Protein AF-A0A7Y3NA19-F1 (afdb_monomer_lite)

pLDDT: mean 91.37, std 7.14, range [45.84, 97.44]

Foldseek 3Di:
DPPALQVLLLVLLLVLLVVVLVVLVVVLVVLVVCVVVVVDDPVVNVVSNVLSVLVNVLSVVLSVVSVVDDPPPQPGNVSSLVVSLVVSVVVCVVVVRPPVVNVSSNVSSVVSVVVSVVD

Secondary structure (DSSP, 8-state):
-PPPHHHHHHHHHHHHHHHHHHHHHHHHHHHHHHHHTTSS-HHHHHHHHHHHHHHHHHHHHHHHHHHH---TT--SHHHHHHHHHHHHHHHHHHTT--THHHHHHHHHHHHHHHHHHH-

Structure (mmCIF, N/CA/C/O backbone):
data_AF-A0A7Y3NA19-F1
#
_entry.id   AF-A0A7Y3NA19-F1
#
loop_
_atom_site.group_PDB
_atom_site.id
_atom_site.type_symbol
_atom_site.label_atom_id
_atom_site.label_alt_id
_atom_site.label_comp_id
_atom_site.label_asym_id
_atom_site.label_entity_id
_atom_site.label_seq_id
_atom_site.pdbx_PDB_ins_code
_atom_site.Cartn_x
_atom_site.Cartn_y
_atom_site.Cartn_z
_atom_site.occupancy
_atom_site.B_iso_or_equiv
_atom_site.auth_seq_id
_atom_site.auth_comp_id
_atom_site.auth_asym_id
_atom_site.auth_atom_id
_atom_site.pdbx_PDB_model_num
ATOM 1 N N . MET A 1 1 ? 23.876 12.541 -15.965 1.00 45.84 1 MET A N 1
ATOM 2 C CA . MET A 1 1 ? 22.990 11.466 -16.460 1.00 45.84 1 MET A CA 1
ATOM 3 C C . MET A 1 1 ? 21.626 11.709 -15.833 1.00 45.84 1 MET A C 1
ATOM 5 O O . MET A 1 1 ? 21.590 11.842 -14.617 1.00 45.84 1 MET A O 1
ATOM 9 N N . LYS A 1 2 ? 20.551 11.908 -16.611 1.00 56.56 2 LYS A N 1
ATOM 10 C CA . LYS A 1 2 ? 19.208 12.015 -16.011 1.00 56.56 2 LYS A CA 1
ATOM 11 C C . LYS A 1 2 ? 18.877 10.658 -15.369 1.00 56.56 2 LYS A C 1
ATOM 13 O O . LYS A 1 2 ? 19.212 9.650 -15.994 1.00 56.56 2 LYS A O 1
ATOM 18 N N . PRO A 1 3 ? 18.314 10.606 -14.153 1.00 66.19 3 PRO A N 1
ATOM 19 C CA . PRO A 1 3 ? 17.954 9.332 -13.543 1.00 66.19 3 PRO A CA 1
ATOM 20 C C . PRO A 1 3 ? 16.935 8.598 -14.426 1.00 66.19 3 PRO A C 1
ATOM 22 O O . PRO A 1 3 ? 16.121 9.242 -15.091 1.00 66.19 3 PRO A O 1
ATOM 25 N N . ASP A 1 4 ? 16.997 7.265 -14.464 1.00 87.62 4 ASP A N 1
ATOM 26 C CA . ASP A 1 4 ? 15.993 6.463 -15.167 1.00 87.62 4 ASP A CA 1
ATOM 27 C C . ASP A 1 4 ? 14.634 6.689 -14.493 1.00 87.62 4 ASP A C 1
ATOM 29 O O . ASP A 1 4 ? 14.461 6.372 -13.313 1.00 87.62 4 ASP A O 1
ATOM 33 N N . LYS A 1 5 ? 13.672 7.239 -15.245 1.00 91.69 5 LYS A N 1
ATOM 34 C CA . LYS A 1 5 ? 12.312 7.509 -14.764 1.00 91.69 5 LYS A CA 1
ATOM 35 C C . LYS A 1 5 ? 11.659 6.267 -14.157 1.00 91.69 5 LYS A C 1
ATOM 37 O O . LYS A 1 5 ? 10.880 6.394 -13.221 1.00 91.69 5 LYS A O 1
ATOM 42 N N . LYS A 1 6 ? 12.007 5.071 -14.636 1.00 92.69 6 LYS A N 1
ATOM 43 C CA . LYS A 1 6 ? 11.491 3.807 -14.100 1.00 92.69 6 LYS A CA 1
ATOM 44 C C . LYS A 1 6 ? 11.984 3.547 -12.676 1.00 92.69 6 LYS A C 1
ATOM 46 O O . LYS A 1 6 ? 11.191 3.190 -11.813 1.00 92.69 6 LYS A O 1
ATOM 51 N N . LEU A 1 7 ? 13.271 3.779 -12.412 1.00 91.25 7 LEU A N 1
ATOM 52 C CA . LEU A 1 7 ? 13.842 3.653 -11.066 1.00 91.25 7 LEU A CA 1
ATOM 53 C C . LEU A 1 7 ? 13.305 4.737 -10.129 1.00 91.25 7 LEU A C 1
ATOM 55 O O . LEU A 1 7 ? 12.990 4.450 -8.980 1.00 91.25 7 LEU A O 1
ATOM 59 N N . GLN A 1 8 ? 13.146 5.965 -10.630 1.00 93.38 8 GLN A N 1
ATOM 60 C CA . GLN A 1 8 ? 12.531 7.043 -9.854 1.00 93.38 8 GLN A CA 1
ATOM 61 C C . GLN A 1 8 ? 11.083 6.727 -9.476 1.00 93.38 8 GLN A C 1
ATOM 63 O O . GLN A 1 8 ? 10.682 6.999 -8.351 1.00 93.38 8 GLN A O 1
ATOM 68 N N . PHE A 1 9 ? 10.307 6.143 -10.392 1.00 95.25 9 PHE A N 1
ATOM 69 C CA . PHE A 1 9 ? 8.934 5.732 -10.112 1.00 95.25 9 PHE A CA 1
ATOM 70 C C . PHE A 1 9 ? 8.866 4.693 -8.989 1.00 95.25 9 PHE A C 1
ATOM 72 O O . PHE A 1 9 ? 8.077 4.857 -8.063 1.00 95.25 9 PHE A O 1
ATOM 79 N N . VAL A 1 10 ? 9.711 3.657 -9.044 1.00 94.19 10 VAL A N 1
ATOM 80 C CA . VAL A 1 10 ? 9.776 2.621 -7.998 1.00 94.19 10 VAL A CA 1
ATOM 81 C C . VAL A 1 10 ? 10.156 3.224 -6.647 1.00 94.19 10 VAL A C 1
ATOM 83 O O . VAL A 1 10 ? 9.540 2.890 -5.639 1.00 94.19 10 VAL A O 1
ATOM 86 N N . GLU A 1 11 ? 11.120 4.145 -6.624 1.00 93.69 11 GLU A N 1
ATOM 87 C CA . GLU A 1 11 ? 11.533 4.817 -5.390 1.00 93.69 11 GLU A CA 1
ATOM 88 C C . GLU A 1 11 ? 10.416 5.692 -4.805 1.00 93.69 11 GLU A C 1
ATOM 90 O O . GLU A 1 11 ? 10.145 5.633 -3.608 1.00 93.69 11 GLU A O 1
ATOM 95 N N . LEU A 1 12 ? 9.716 6.459 -5.647 1.00 95.62 12 LEU A N 1
ATOM 96 C CA . LEU A 1 12 ? 8.554 7.242 -5.220 1.00 95.62 12 LEU A CA 1
ATOM 97 C C . LEU A 1 12 ? 7.435 6.341 -4.695 1.00 95.62 12 LEU A C 1
ATOM 99 O O . LEU A 1 12 ? 6.832 6.654 -3.675 1.00 95.62 12 LEU A O 1
ATOM 103 N N . LEU A 1 13 ? 7.174 5.213 -5.359 1.00 96.62 13 LEU A N 1
ATOM 104 C CA . LEU A 1 13 ? 6.177 4.254 -4.898 1.00 96.62 13 LEU A CA 1
ATOM 105 C C . LEU A 1 13 ? 6.561 3.659 -3.541 1.00 96.62 13 LEU A C 1
ATOM 107 O O . LEU A 1 13 ? 5.693 3.514 -2.689 1.00 96.62 13 LEU A O 1
ATOM 111 N N . ARG A 1 14 ? 7.845 3.373 -3.301 1.00 95.19 14 ARG A N 1
ATOM 112 C CA . ARG A 1 14 ? 8.321 2.901 -1.994 1.00 95.19 14 ARG A CA 1
ATOM 113 C C . ARG A 1 14 ? 8.029 3.911 -0.885 1.00 95.19 14 ARG A C 1
ATOM 115 O O . ARG A 1 14 ? 7.483 3.528 0.142 1.00 95.19 14 ARG A O 1
ATOM 122 N N . ILE A 1 15 ? 8.317 5.191 -1.123 1.00 96.06 15 ILE A N 1
ATOM 123 C CA . ILE A 1 15 ? 7.991 6.274 -0.180 1.00 96.06 15 ILE A CA 1
ATOM 124 C C . ILE A 1 15 ? 6.477 6.328 0.075 1.00 96.06 15 ILE A C 1
ATOM 126 O O . ILE A 1 15 ? 6.040 6.426 1.216 1.00 96.06 15 ILE A O 1
ATOM 130 N N . GLU A 1 16 ? 5.660 6.212 -0.974 1.00 97.38 16 GLU A N 1
ATOM 131 C CA . GLU A 1 16 ? 4.200 6.229 -0.841 1.00 97.38 16 GLU A CA 1
ATOM 132 C C . GLU A 1 16 ? 3.638 5.039 -0.042 1.00 97.38 16 GLU A C 1
ATOM 134 O O . GLU A 1 16 ? 2.633 5.195 0.662 1.00 97.38 16 GLU A O 1
ATOM 139 N N . MET A 1 17 ? 4.272 3.865 -0.130 1.00 96.88 17 MET A N 1
ATOM 140 C CA . MET A 1 17 ? 3.919 2.695 0.682 1.00 96.88 17 MET A CA 1
ATOM 141 C C . MET A 1 17 ? 4.302 2.892 2.154 1.00 96.88 17 MET A C 1
ATOM 143 O O . MET A 1 17 ? 3.472 2.630 3.026 1.00 96.88 17 MET A O 1
ATOM 147 N N . GLU A 1 18 ? 5.479 3.458 2.428 1.00 96.06 18 GLU A N 1
ATOM 148 C CA . GLU A 1 18 ? 5.899 3.797 3.793 1.00 96.06 18 GLU A CA 1
ATOM 149 C C . GLU A 1 18 ? 4.939 4.826 4.418 1.00 96.06 18 GLU A C 1
ATOM 151 O O . GLU A 1 18 ? 4.521 4.700 5.572 1.00 96.06 18 GLU A O 1
ATOM 156 N N . ASP A 1 19 ? 4.524 5.824 3.635 1.00 96.62 19 ASP A N 1
ATOM 157 C CA . ASP A 1 19 ? 3.522 6.804 4.049 1.00 96.62 19 ASP A CA 1
ATOM 158 C C . ASP A 1 19 ? 2.160 6.149 4.317 1.00 96.62 19 ASP A C 1
ATOM 160 O O . ASP A 1 19 ? 1.495 6.503 5.286 1.00 96.62 19 ASP A O 1
ATOM 164 N N . LEU A 1 20 ? 1.738 5.168 3.505 1.00 96.12 20 LEU A N 1
ATOM 165 C CA . LEU A 1 20 ? 0.497 4.424 3.757 1.00 96.12 20 LEU A CA 1
ATOM 166 C C . LEU A 1 20 ? 0.542 3.693 5.103 1.00 96.12 20 LEU A C 1
ATOM 168 O O . LEU A 1 20 ? -0.436 3.721 5.847 1.00 96.12 20 LEU A O 1
ATOM 172 N N . LYS A 1 21 ? 1.673 3.067 5.433 1.00 96.25 21 LYS A N 1
ATOM 173 C CA . LYS A 1 21 ? 1.856 2.412 6.730 1.00 96.25 21 LYS A CA 1
ATOM 174 C C . LYS A 1 21 ? 1.721 3.406 7.883 1.00 96.25 21 LYS A C 1
ATOM 176 O O . LYS A 1 21 ? 0.961 3.154 8.816 1.00 96.25 21 LYS A O 1
ATOM 181 N N . LYS A 1 22 ? 2.393 4.558 7.787 1.00 96.81 22 LYS A N 1
ATOM 182 C CA . LYS A 1 22 ? 2.306 5.635 8.788 1.00 96.81 22 LYS A CA 1
ATOM 183 C C . LYS A 1 22 ? 0.883 6.176 8.931 1.00 96.81 22 LYS A C 1
ATOM 185 O O . LYS A 1 22 ? 0.453 6.449 10.050 1.00 96.81 22 LYS A O 1
ATOM 190 N N . ASP A 1 23 ? 0.145 6.304 7.826 1.00 95.44 23 ASP A N 1
ATOM 191 C CA . ASP A 1 23 ? -1.263 6.717 7.837 1.00 95.44 23 ASP A CA 1
ATOM 192 C C . ASP A 1 23 ? -2.116 5.721 8.654 1.00 95.44 23 ASP A C 1
ATOM 194 O O . ASP A 1 23 ? -2.909 6.134 9.502 1.00 95.44 23 ASP A O 1
ATOM 198 N N . ILE A 1 24 ? -1.922 4.411 8.456 1.00 94.69 24 ILE A N 1
ATOM 199 C CA . ILE A 1 24 ? -2.639 3.357 9.199 1.00 94.69 24 ILE A CA 1
ATOM 200 C C . ILE A 1 24 ? -2.245 3.357 10.682 1.00 94.69 24 ILE A C 1
ATOM 202 O O . ILE A 1 24 ? -3.111 3.299 11.556 1.00 94.69 24 ILE A O 1
ATOM 206 N N . GLU A 1 25 ? -0.952 3.471 10.993 1.00 96.50 25 GLU A N 1
ATOM 207 C CA . GLU A 1 25 ? -0.452 3.561 12.372 1.00 96.50 25 GLU A CA 1
ATOM 208 C C . GLU A 1 25 ? -1.018 4.785 13.109 1.00 96.50 25 GLU A C 1
ATOM 210 O O . GLU A 1 25 ? -1.387 4.699 14.285 1.00 96.50 25 GLU A O 1
ATOM 215 N N . LEU A 1 26 ? -1.160 5.917 12.412 1.00 96.38 26 LEU A N 1
ATOM 216 C CA . LEU A 1 26 ? -1.803 7.109 12.955 1.00 96.38 26 LEU A CA 1
ATOM 217 C C . LEU A 1 26 ? -3.284 6.853 13.264 1.00 96.38 26 LEU A C 1
ATOM 219 O O . LEU A 1 26 ? -3.752 7.229 14.339 1.00 96.38 26 LEU A O 1
ATOM 223 N N . ILE A 1 27 ? -4.012 6.176 12.369 1.00 94.19 27 ILE A N 1
ATOM 224 C CA . ILE A 1 27 ? -5.413 5.795 12.606 1.00 94.19 27 ILE A CA 1
ATOM 225 C C . ILE A 1 27 ? -5.526 4.887 13.838 1.00 94.19 27 ILE A C 1
ATOM 227 O O . ILE A 1 27 ? -6.391 5.126 14.683 1.00 94.19 27 ILE A O 1
ATOM 231 N N . ILE A 1 28 ? -4.632 3.899 13.986 1.00 94.88 28 ILE A N 1
ATOM 232 C CA . ILE A 1 28 ? -4.570 3.034 15.175 1.00 94.88 28 ILE A CA 1
ATOM 233 C C . ILE A 1 28 ? -4.391 3.879 16.446 1.00 94.88 28 ILE A C 1
ATOM 235 O O . ILE A 1 28 ? -5.140 3.719 17.411 1.00 94.88 28 ILE A O 1
ATOM 239 N N . SER A 1 29 ? -3.455 4.832 16.440 1.00 95.06 29 SER A N 1
ATOM 240 C CA . SER A 1 29 ? -3.230 5.710 17.594 1.00 95.06 29 SER A CA 1
ATOM 241 C C . SER A 1 29 ? -4.468 6.544 17.950 1.00 95.06 29 SER A C 1
ATOM 243 O O . SER A 1 29 ? -4.793 6.720 19.127 1.00 95.06 29 SER A O 1
ATOM 245 N N . GLU A 1 30 ? -5.206 7.038 16.954 1.00 93.06 30 GLU A N 1
ATOM 246 C CA . GLU A 1 30 ? -6.423 7.818 17.191 1.00 93.06 30 GLU A CA 1
ATOM 247 C C . GLU A 1 30 ? -7.581 6.965 17.733 1.00 93.06 30 GLU A C 1
ATOM 249 O O . GLU A 1 30 ? -8.297 7.417 18.634 1.00 93.06 30 GLU A O 1
ATOM 254 N N . ILE A 1 31 ? -7.750 5.717 17.274 1.00 92.19 31 ILE A N 1
ATOM 255 C CA . ILE A 1 31 ? -8.775 4.823 17.844 1.00 92.19 31 ILE A CA 1
ATOM 256 C C . ILE A 1 31 ? -8.429 4.394 19.274 1.00 92.19 31 ILE A C 1
ATOM 258 O O . ILE A 1 31 ? -9.332 4.268 20.102 1.00 92.19 31 ILE A O 1
ATOM 262 N N . GLU A 1 32 ? -7.145 4.231 19.604 1.00 92.06 32 GLU A N 1
ATOM 263 C CA . GLU A 1 32 ? -6.691 3.956 20.971 1.00 92.06 32 GLU A CA 1
ATOM 264 C C . GLU A 1 32 ? -7.026 5.128 21.899 1.00 92.06 32 GLU A C 1
ATOM 266 O O . GLU A 1 32 ? -7.631 4.933 22.958 1.00 92.06 32 GLU A O 1
ATOM 271 N N . LYS A 1 33 ? -6.741 6.365 21.472 1.00 91.94 33 LYS A N 1
ATOM 272 C CA . LYS A 1 33 ? -7.139 7.574 22.213 1.00 91.94 33 LYS A CA 1
ATOM 273 C C . LYS A 1 33 ? -8.656 7.650 22.380 1.00 91.94 33 LYS A C 1
ATOM 275 O O . LYS A 1 33 ? -9.132 7.914 23.483 1.00 91.94 33 LYS A O 1
ATOM 280 N N . ALA A 1 34 ? -9.424 7.385 21.319 1.00 86.88 34 ALA A N 1
ATOM 281 C CA . ALA A 1 34 ? -10.888 7.389 21.360 1.00 86.88 34 ALA A CA 1
ATOM 282 C C . ALA A 1 34 ? -11.452 6.330 22.321 1.00 86.88 34 ALA A C 1
ATOM 284 O O . ALA A 1 34 ? -12.445 6.588 23.006 1.00 86.88 34 ALA A O 1
ATOM 285 N N . LYS A 1 35 ? -10.810 5.159 22.407 1.00 88.06 35 LYS A N 1
ATOM 286 C CA . LYS A 1 35 ? -11.173 4.095 23.345 1.00 88.06 35 LYS A CA 1
ATOM 287 C C . LYS A 1 35 ? -10.941 4.511 24.798 1.00 88.06 35 LYS A C 1
ATOM 289 O O . LYS A 1 35 ? -11.803 4.243 25.634 1.00 88.06 35 LYS A O 1
ATOM 294 N N . VAL A 1 36 ? -9.824 5.182 25.088 1.00 86.00 36 VAL A N 1
ATOM 295 C CA . VAL A 1 36 ? -9.489 5.687 26.435 1.00 86.00 36 VAL A CA 1
ATOM 296 C C . VAL A 1 36 ? -10.520 6.699 26.933 1.00 86.00 36 VAL A C 1
ATOM 298 O O . VAL A 1 36 ? -10.879 6.673 28.105 1.00 86.00 36 VAL A O 1
ATOM 301 N N . VAL A 1 37 ? -11.038 7.557 26.050 1.00 92.62 37 VAL A N 1
ATOM 302 C CA . VAL A 1 37 ? -12.091 8.532 26.393 1.00 92.62 37 VAL A CA 1
ATOM 303 C C . VAL A 1 37 ? -13.516 7.984 26.214 1.00 92.62 37 VAL A C 1
ATOM 305 O O . VAL A 1 37 ? -14.459 8.764 26.103 1.00 92.62 37 VAL A O 1
ATOM 308 N N . GLU A 1 38 ? -13.667 6.657 26.130 1.00 87.06 38 GLU A N 1
ATOM 309 C CA . GLU A 1 38 ? -14.943 5.931 26.010 1.00 87.06 38 GLU A CA 1
ATOM 310 C C . GLU A 1 38 ? -15.843 6.374 24.837 1.00 87.06 38 GLU A C 1
ATOM 312 O O . GLU A 1 38 ? -17.048 6.130 24.831 1.00 87.06 38 GLU A O 1
ATOM 317 N N . ARG A 1 39 ? -15.264 6.976 23.788 1.00 86.81 39 ARG A N 1
ATOM 318 C CA . ARG A 1 39 ? -16.006 7.385 22.579 1.00 86.81 39 ARG A CA 1
ATOM 319 C C . ARG A 1 39 ? -16.402 6.210 21.689 1.00 86.81 39 ARG A C 1
ATOM 321 O O . ARG A 1 39 ? -17.297 6.352 20.862 1.00 86.81 39 ARG A O 1
ATOM 328 N N . ILE A 1 40 ? -15.733 5.069 21.842 1.00 89.62 40 ILE A N 1
ATOM 329 C CA . ILE A 1 40 ? -16.026 3.827 21.125 1.00 89.62 40 ILE A CA 1
ATOM 330 C C . ILE A 1 40 ? -16.123 2.654 22.102 1.00 89.62 40 ILE A C 1
ATOM 332 O O . ILE A 1 40 ? -15.410 2.583 23.110 1.00 89.62 40 ILE A O 1
ATOM 336 N N . SER A 1 41 ? -17.010 1.705 21.797 1.00 90.69 41 SER A N 1
ATOM 337 C CA . SER A 1 41 ? -17.152 0.492 22.600 1.00 90.69 41 SER A CA 1
ATOM 338 C C . SER A 1 41 ? -15.897 -0.382 22.490 1.00 90.69 41 SER A C 1
ATOM 340 O O . SER A 1 41 ? -15.114 -0.273 21.547 1.00 90.69 41 SER A O 1
ATOM 342 N N . ASN A 1 42 ? -15.691 -1.278 23.462 1.00 89.50 42 ASN A N 1
ATOM 343 C CA . ASN A 1 42 ? -14.585 -2.238 23.383 1.00 89.50 42 ASN A CA 1
ATOM 344 C C . ASN A 1 42 ? -14.685 -3.136 22.144 1.00 89.50 42 ASN A C 1
ATOM 346 O O . ASN A 1 42 ? -13.673 -3.460 21.540 1.00 89.50 42 ASN A O 1
ATOM 350 N N . TYR A 1 43 ? -15.907 -3.510 21.767 1.00 91.38 43 TYR A N 1
ATOM 351 C CA . TYR A 1 43 ? -16.165 -4.325 20.587 1.00 91.38 43 TYR A CA 1
ATOM 352 C C . TYR A 1 43 ? -15.689 -3.626 19.306 1.00 91.38 43 TYR A C 1
ATOM 354 O O . TYR A 1 43 ? -14.859 -4.180 18.594 1.00 91.38 43 TYR A O 1
ATOM 362 N N . VAL A 1 44 ? -16.118 -2.376 19.088 1.00 89.69 44 VAL A N 1
ATOM 363 C CA . VAL A 1 44 ? -15.722 -1.571 17.916 1.00 89.69 44 VAL A CA 1
ATOM 364 C C . VAL A 1 44 ? -14.212 -1.341 17.886 1.00 89.69 44 VAL A C 1
ATOM 366 O O . VAL A 1 44 ? -13.591 -1.424 16.833 1.00 89.69 44 VAL A O 1
ATOM 369 N N . PHE A 1 45 ? -13.602 -1.080 19.045 1.00 91.31 45 PHE A N 1
ATOM 370 C CA . PHE A 1 45 ? -12.153 -0.929 19.139 1.00 91.31 45 PHE A CA 1
ATOM 371 C C . PHE A 1 45 ? -11.406 -2.196 18.700 1.00 91.31 45 PHE A C 1
ATOM 373 O O . PHE A 1 45 ? -10.492 -2.107 17.887 1.00 91.31 45 PHE A O 1
ATOM 380 N N . MET A 1 46 ? -11.800 -3.366 19.211 1.00 91.75 46 MET A N 1
ATOM 381 C CA . MET A 1 46 ? -11.132 -4.631 18.893 1.00 91.75 46 MET A CA 1
ATOM 382 C C . MET A 1 46 ? -11.318 -5.036 17.429 1.00 91.75 46 MET A C 1
ATOM 384 O O . MET A 1 46 ? -10.371 -5.523 16.816 1.00 91.75 46 MET A O 1
ATOM 388 N N . GLU A 1 47 ? -12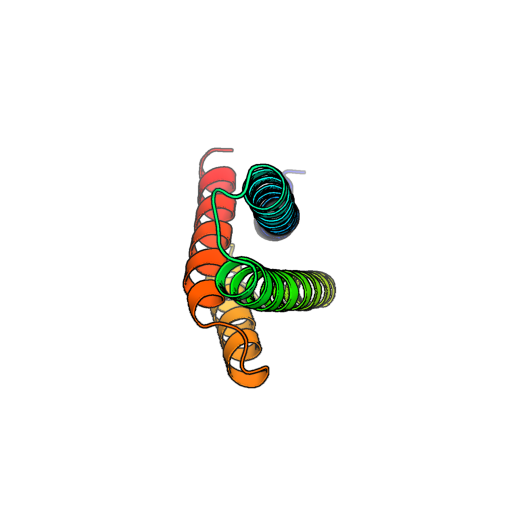.510 -4.817 16.869 1.00 91.44 47 GLU A N 1
ATOM 389 C CA . GLU A 1 47 ? -12.795 -5.069 15.454 1.00 91.44 47 GLU A CA 1
ATOM 390 C C . GLU A 1 47 ? -11.913 -4.194 14.553 1.00 91.44 47 GLU A C 1
ATOM 392 O O . GLU A 1 47 ? -11.165 -4.716 13.727 1.00 91.44 47 GLU A O 1
ATOM 397 N N . ASN A 1 48 ? -11.905 -2.878 14.789 1.00 90.75 48 ASN A N 1
ATOM 398 C CA . ASN A 1 48 ? -11.086 -1.937 14.026 1.00 90.75 48 ASN A CA 1
ATOM 399 C C . ASN A 1 48 ? -9.588 -2.237 14.155 1.00 90.75 48 ASN A C 1
ATOM 401 O O . ASN A 1 48 ? -8.869 -2.252 13.161 1.00 90.75 48 ASN A O 1
ATOM 405 N N . LEU A 1 49 ? -9.109 -2.505 15.373 1.00 92.94 49 LEU A N 1
ATOM 406 C CA . LEU A 1 49 ? -7.700 -2.810 15.611 1.00 92.94 49 LEU A CA 1
ATOM 407 C C . LEU A 1 49 ? -7.253 -4.072 14.864 1.00 92.94 49 LEU A C 1
ATOM 409 O O . LEU A 1 49 ? -6.127 -4.115 14.373 1.00 92.94 49 LEU A O 1
ATOM 413 N N . SER A 1 50 ? -8.113 -5.091 14.776 1.00 92.12 50 SER A N 1
ATOM 414 C CA . SER A 1 50 ? -7.814 -6.299 14.004 1.00 92.12 50 SER A CA 1
ATOM 415 C C . SER A 1 50 ? -7.647 -5.974 12.521 1.00 92.12 50 SER A C 1
ATOM 417 O O . SER A 1 50 ? -6.648 -6.370 11.930 1.00 92.12 50 SER A O 1
ATOM 419 N N . VAL A 1 51 ? -8.578 -5.205 11.946 1.00 91.62 51 VAL A N 1
ATOM 420 C CA . VAL A 1 51 ? -8.534 -4.817 10.528 1.00 91.62 51 VAL A CA 1
ATOM 421 C C . VAL A 1 51 ? -7.271 -4.014 10.215 1.00 91.62 51 VAL A C 1
ATOM 423 O O . VAL A 1 51 ? -6.524 -4.386 9.316 1.00 91.62 51 VAL A O 1
ATOM 426 N N . PHE A 1 52 ? -6.965 -2.974 10.996 1.00 93.31 52 PHE A N 1
ATOM 427 C CA . PHE A 1 52 ? -5.788 -2.137 10.738 1.00 93.31 52 PHE A CA 1
ATOM 428 C C . PHE A 1 52 ? -4.463 -2.898 10.891 1.00 93.31 52 PHE A C 1
ATOM 430 O O . PHE A 1 52 ? -3.491 -2.611 10.195 1.00 93.31 52 PHE A O 1
ATOM 437 N N . ARG A 1 53 ? -4.402 -3.899 11.778 1.00 92.50 53 ARG A N 1
ATOM 438 C CA . ARG A 1 53 ? -3.220 -4.768 11.892 1.00 92.50 53 ARG A CA 1
ATOM 439 C C . ARG A 1 53 ? -3.039 -5.651 10.664 1.00 92.50 53 ARG A C 1
ATOM 441 O O . ARG A 1 53 ? -1.910 -5.791 10.197 1.00 92.50 53 ARG A O 1
ATOM 448 N N . ASP A 1 54 ? -4.125 -6.205 10.132 1.00 91.44 54 ASP A N 1
ATOM 449 C CA . ASP A 1 54 ? -4.080 -6.979 8.890 1.00 91.44 54 ASP A CA 1
ATOM 450 C C . ASP A 1 54 ? -3.642 -6.098 7.708 1.00 91.44 54 ASP A C 1
ATOM 452 O O . ASP A 1 54 ? -2.871 -6.538 6.854 1.00 91.44 54 ASP A O 1
ATOM 456 N N . GLU A 1 55 ? -4.059 -4.831 7.687 1.00 92.88 55 GLU A N 1
ATOM 457 C CA . GLU A 1 55 ? -3.623 -3.851 6.688 1.00 92.88 55 GLU A CA 1
ATOM 458 C C . GLU A 1 55 ? -2.131 -3.499 6.813 1.00 92.88 55 GLU A C 1
ATOM 460 O O . GLU A 1 55 ? -1.448 -3.431 5.793 1.00 92.88 55 GLU A O 1
ATOM 465 N N . ILE A 1 56 ? -1.574 -3.365 8.024 1.00 94.19 56 ILE A N 1
ATOM 466 C CA . ILE A 1 56 ? -0.119 -3.182 8.212 1.00 94.19 56 ILE A CA 1
ATOM 467 C C . ILE A 1 56 ? 0.658 -4.375 7.646 1.00 94.19 56 ILE A C 1
ATOM 469 O O . ILE A 1 56 ? 1.599 -4.192 6.875 1.00 94.19 56 ILE A O 1
ATOM 473 N N . VAL A 1 57 ? 0.238 -5.602 7.971 1.00 93.00 57 VAL A N 1
ATOM 474 C CA . VAL A 1 57 ? 0.868 -6.824 7.439 1.00 93.00 57 VAL A CA 1
ATOM 475 C C . VAL A 1 57 ? 0.766 -6.874 5.910 1.00 93.00 57 VAL A C 1
ATOM 477 O O . VAL A 1 57 ? 1.688 -7.342 5.229 1.00 93.00 57 VAL A O 1
ATOM 480 N N . ALA A 1 58 ? -0.342 -6.378 5.356 1.00 92.50 58 ALA A N 1
ATOM 481 C CA . ALA A 1 58 ? -0.521 -6.250 3.920 1.00 92.50 58 ALA A CA 1
ATOM 482 C C . ALA A 1 58 ? 0.461 -5.252 3.299 1.00 92.50 58 ALA A C 1
ATOM 484 O O . ALA A 1 58 ? 1.103 -5.594 2.303 1.00 92.50 58 ALA A O 1
ATOM 485 N N . VAL A 1 59 ? 0.633 -4.071 3.897 1.00 94.69 59 VAL A N 1
ATOM 486 C CA . VAL A 1 59 ? 1.611 -3.074 3.439 1.00 94.69 59 VAL A CA 1
ATOM 487 C C . VAL A 1 59 ? 3.032 -3.636 3.491 1.00 94.69 59 VAL A C 1
ATOM 489 O O . VAL A 1 59 ? 3.698 -3.634 2.458 1.00 94.69 59 VAL A O 1
ATOM 492 N N . ASP A 1 60 ? 3.451 -4.236 4.609 1.00 94.00 60 ASP A N 1
ATOM 493 C CA . ASP A 1 60 ? 4.786 -4.847 4.754 1.00 94.00 60 ASP A CA 1
ATOM 494 C C . ASP A 1 60 ? 5.046 -5.912 3.672 1.00 94.00 60 ASP A C 1
ATOM 496 O O . ASP A 1 60 ? 6.117 -5.998 3.064 1.00 94.00 60 ASP A O 1
ATOM 500 N N . SER A 1 61 ? 4.028 -6.723 3.376 1.00 92.31 61 SER A N 1
ATOM 501 C CA . SER A 1 61 ? 4.104 -7.743 2.330 1.00 92.31 61 SER A CA 1
ATOM 502 C C . SER A 1 61 ? 4.254 -7.143 0.930 1.00 92.31 61 SER A C 1
ATOM 504 O O . SER A 1 61 ? 4.875 -7.766 0.059 1.00 92.31 61 SER A O 1
ATOM 506 N N . LEU A 1 62 ? 3.652 -5.983 0.671 1.00 93.50 62 LEU A N 1
ATOM 507 C CA . LEU A 1 62 ? 3.739 -5.281 -0.608 1.00 93.50 62 LEU A CA 1
ATOM 508 C C . LEU A 1 62 ? 5.060 -4.520 -0.750 1.00 93.50 62 LEU A C 1
ATOM 510 O O . LEU A 1 62 ? 5.629 -4.528 -1.839 1.00 93.50 62 LEU A O 1
ATOM 514 N N . GLU A 1 63 ? 5.591 -3.949 0.329 1.00 93.56 63 GLU A N 1
ATOM 515 C CA . GLU A 1 63 ? 6.925 -3.337 0.356 1.00 93.56 63 GLU A CA 1
ATOM 516 C C . GLU A 1 63 ? 8.011 -4.371 0.056 1.00 93.56 63 GLU A C 1
ATOM 518 O O . GLU A 1 63 ? 8.779 -4.200 -0.890 1.00 93.56 63 GLU A O 1
ATOM 523 N N . ALA A 1 64 ? 8.001 -5.512 0.755 1.00 92.38 64 ALA A N 1
ATOM 524 C CA . ALA A 1 64 ? 8.935 -6.607 0.485 1.00 92.38 64 ALA A CA 1
ATOM 525 C C . ALA A 1 64 ? 8.815 -7.135 -0.958 1.00 92.38 64 ALA A C 1
ATOM 527 O O . ALA A 1 64 ? 9.788 -7.580 -1.569 1.00 92.38 64 ALA A O 1
ATOM 528 N N . PHE A 1 65 ? 7.607 -7.090 -1.531 1.00 91.81 65 PHE A N 1
ATOM 529 C CA . PHE A 1 65 ? 7.407 -7.404 -2.942 1.00 91.81 65 PHE A CA 1
ATOM 530 C C . PHE A 1 65 ? 8.039 -6.356 -3.858 1.00 91.81 65 PHE A C 1
ATOM 532 O O . PHE A 1 65 ? 8.696 -6.734 -4.825 1.00 91.81 65 PHE A O 1
ATOM 539 N N . LEU A 1 66 ? 7.856 -5.068 -3.571 1.00 91.25 66 LEU A N 1
ATOM 540 C CA . LEU A 1 66 ? 8.419 -3.978 -4.359 1.00 91.25 66 LEU A CA 1
ATOM 541 C C . LEU A 1 66 ? 9.954 -4.023 -4.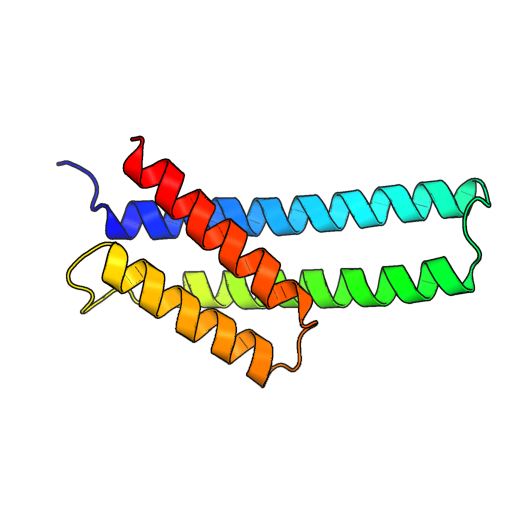356 1.00 91.25 66 LEU A C 1
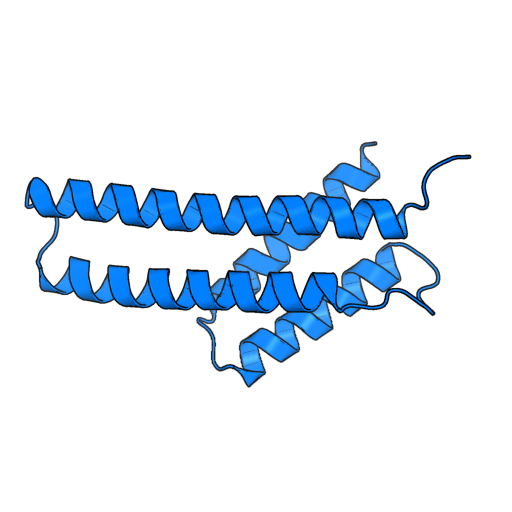ATOM 543 O O . LEU A 1 66 ? 10.561 -3.874 -5.412 1.00 91.25 66 LEU A O 1
ATOM 547 N N . GLU A 1 67 ? 10.574 -4.327 -3.214 1.00 88.06 67 GLU A N 1
ATOM 548 C CA . GLU A 1 67 ? 12.029 -4.514 -3.102 1.00 88.06 67 GLU A CA 1
ATOM 549 C C . GLU A 1 67 ? 12.544 -5.696 -3.935 1.00 88.06 67 GLU A C 1
ATOM 551 O O . GLU A 1 67 ? 13.606 -5.619 -4.551 1.00 88.06 67 GLU A O 1
ATOM 556 N N . ALA A 1 68 ? 11.778 -6.789 -3.991 1.00 88.50 68 ALA A N 1
ATOM 557 C CA . ALA A 1 68 ? 12.105 -7.961 -4.801 1.00 88.50 68 ALA A CA 1
ATOM 558 C C . ALA A 1 68 ? 11.720 -7.807 -6.287 1.00 88.50 68 ALA A C 1
ATOM 560 O O . ALA A 1 68 ? 12.059 -8.662 -7.113 1.00 88.50 68 ALA A O 1
ATOM 561 N N . SER A 1 69 ? 10.980 -6.754 -6.643 1.00 84.12 69 SER A N 1
ATOM 562 C CA . SER A 1 69 ? 10.416 -6.590 -7.979 1.00 84.12 69 SER A CA 1
ATOM 563 C C . SER A 1 69 ? 11.476 -6.174 -8.986 1.00 84.12 69 SER A C 1
ATOM 565 O O . SER A 1 69 ? 12.225 -5.218 -8.805 1.00 84.12 69 SER A O 1
ATOM 567 N N . CYS A 1 70 ? 11.495 -6.873 -10.120 1.00 75.88 70 CYS A N 1
ATOM 568 C CA . CYS A 1 70 ? 12.385 -6.552 -11.219 1.00 75.88 70 CYS A CA 1
ATOM 569 C C . CYS A 1 70 ? 11.635 -5.800 -12.327 1.00 75.88 70 CYS A C 1
ATOM 571 O O . CYS A 1 70 ? 10.707 -6.327 -12.955 1.00 75.88 70 CYS A O 1
ATOM 573 N N . ILE A 1 71 ? 12.086 -4.578 -12.608 1.00 85.38 71 ILE A N 1
ATOM 574 C CA . ILE A 1 71 ? 11.580 -3.748 -13.712 1.00 85.38 71 ILE A CA 1
ATOM 575 C C . ILE A 1 71 ? 12.273 -4.043 -15.053 1.00 85.38 71 ILE A C 1
ATOM 577 O O . ILE A 1 71 ? 12.000 -3.380 -16.055 1.00 85.38 71 ILE A O 1
ATOM 581 N N . ASN A 1 72 ? 13.142 -5.060 -15.104 1.00 78.69 72 ASN A N 1
ATOM 582 C CA . ASN A 1 72 ? 13.774 -5.497 -16.347 1.00 78.69 72 ASN A CA 1
ATOM 583 C C . ASN A 1 72 ? 12.708 -5.915 -17.369 1.00 78.69 72 ASN A C 1
ATOM 585 O O . ASN A 1 72 ? 11.735 -6.595 -17.036 1.00 78.69 72 ASN A O 1
ATOM 589 N N . GLY A 1 73 ? 12.905 -5.495 -18.618 1.00 80.94 73 GLY A N 1
ATOM 590 C CA . GLY A 1 73 ? 11.974 -5.755 -19.716 1.00 80.94 73 GLY A CA 1
ATOM 591 C C . GLY A 1 73 ? 10.814 -4.763 -19.840 1.00 80.94 73 GLY A C 1
ATOM 592 O O . GLY A 1 73 ? 10.087 -4.855 -20.819 1.00 80.94 73 GLY A O 1
ATOM 593 N N . CYS A 1 74 ? 10.652 -3.807 -18.916 1.00 89.06 74 CYS A N 1
ATOM 594 C CA . CYS A 1 74 ? 9.670 -2.728 -19.081 1.00 89.06 74 CYS A CA 1
ATOM 595 C C . CYS A 1 74 ? 10.242 -1.647 -20.009 1.00 89.06 74 CYS A C 1
ATOM 597 O O . CYS A 1 74 ? 11.382 -1.195 -19.796 1.00 89.06 74 CYS A O 1
ATOM 599 N N . MET A 1 75 ? 9.476 -1.244 -21.028 1.00 88.50 75 MET A N 1
ATOM 600 C CA . MET A 1 75 ? 9.934 -0.293 -22.043 1.00 88.50 75 MET A CA 1
ATOM 601 C C . MET A 1 75 ? 9.999 1.115 -21.456 1.00 88.50 75 MET A C 1
ATOM 603 O O . MET A 1 75 ? 11.040 1.772 -21.541 1.00 88.50 75 MET A O 1
ATOM 607 N N . ASP A 1 76 ? 8.941 1.527 -20.764 1.00 91.75 76 ASP A N 1
ATOM 608 C CA . ASP A 1 76 ? 8.801 2.851 -20.164 1.00 91.75 76 ASP A CA 1
ATOM 609 C C . ASP A 1 76 ? 8.206 2.794 -18.743 1.00 91.75 76 ASP A C 1
ATOM 611 O O . ASP A 1 76 ? 8.160 1.744 -18.103 1.00 91.75 76 ASP A O 1
ATOM 615 N N . VAL A 1 77 ? 7.860 3.960 -18.198 1.00 93.56 77 VAL A N 1
ATOM 616 C CA . VAL A 1 77 ? 7.295 4.086 -16.850 1.00 93.56 77 VAL A CA 1
ATOM 617 C C . VAL A 1 77 ? 5.838 3.628 -16.776 1.00 93.56 77 VAL A C 1
ATOM 619 O O . VAL A 1 77 ? 5.419 3.153 -15.723 1.00 93.56 77 VAL A O 1
ATOM 622 N N . ASP A 1 78 ? 5.081 3.743 -17.867 1.00 94.81 78 ASP A N 1
ATOM 623 C CA . ASP A 1 78 ? 3.692 3.295 -17.920 1.00 94.81 78 ASP A CA 1
ATOM 624 C C . ASP A 1 78 ? 3.640 1.765 -17.833 1.00 94.81 78 ASP A C 1
ATOM 626 O O . ASP A 1 78 ? 2.901 1.230 -17.007 1.00 94.81 78 ASP A O 1
ATOM 630 N N . ASP A 1 79 ? 4.539 1.075 -18.544 1.00 94.44 79 ASP A N 1
ATOM 631 C CA . ASP A 1 79 ? 4.724 -0.375 -18.425 1.00 94.44 79 ASP A CA 1
ATOM 632 C C . ASP A 1 79 ? 5.050 -0.802 -16.986 1.00 94.44 79 ASP A C 1
ATOM 634 O O . ASP A 1 79 ? 4.518 -1.794 -16.484 1.00 94.44 79 ASP A O 1
ATOM 638 N N . VAL A 1 80 ? 5.938 -0.067 -16.300 1.00 94.50 80 VAL A N 1
ATOM 639 C CA . VAL A 1 80 ? 6.289 -0.367 -14.900 1.00 94.50 80 VAL A CA 1
ATOM 640 C C . VAL A 1 80 ? 5.088 -0.148 -13.984 1.00 94.50 80 VAL A C 1
ATOM 642 O O . VAL A 1 80 ? 4.832 -0.984 -13.117 1.00 94.50 80 VAL A O 1
ATOM 645 N N . ARG A 1 81 ? 4.350 0.952 -14.170 1.00 95.56 81 ARG A N 1
ATOM 646 C CA . ARG A 1 81 ? 3.144 1.270 -13.397 1.00 95.56 81 ARG A CA 1
ATOM 647 C C . ARG A 1 81 ? 2.112 0.157 -13.517 1.00 95.56 81 ARG A C 1
ATOM 649 O O . ARG A 1 81 ? 1.640 -0.338 -12.496 1.00 95.56 81 ARG A O 1
ATOM 656 N N . ASP A 1 82 ? 1.782 -0.234 -14.741 1.00 95.25 82 ASP A N 1
ATOM 657 C CA . ASP A 1 82 ? 0.711 -1.192 -15.000 1.00 95.25 82 ASP A CA 1
ATOM 658 C C . ASP A 1 82 ? 1.121 -2.597 -14.536 1.00 95.25 82 ASP A C 1
ATOM 660 O O . ASP A 1 82 ? 0.366 -3.262 -13.826 1.00 95.25 82 ASP A O 1
ATOM 664 N N . LYS A 1 83 ? 2.378 -2.996 -14.785 1.00 94.31 83 LYS A N 1
ATOM 665 C CA . LYS A 1 83 ? 2.933 -4.258 -14.277 1.00 94.31 83 LYS A CA 1
ATOM 666 C C . LYS A 1 83 ? 2.895 -4.336 -12.750 1.00 94.31 83 LYS A C 1
ATOM 668 O O . LYS A 1 83 ? 2.458 -5.348 -12.204 1.00 94.31 83 LYS A O 1
ATOM 673 N N . LEU A 1 84 ? 3.360 -3.299 -12.049 1.00 94.88 84 LEU A N 1
ATOM 674 C CA . LEU A 1 84 ? 3.358 -3.294 -10.584 1.00 94.88 84 LEU A CA 1
ATOM 675 C C . LEU A 1 84 ? 1.934 -3.289 -10.026 1.00 94.88 84 LEU A C 1
ATOM 677 O O . LEU A 1 84 ? 1.675 -4.011 -9.064 1.00 94.88 84 LEU A O 1
ATOM 681 N N . ARG A 1 85 ? 1.005 -2.555 -10.652 1.00 95.88 85 ARG A N 1
ATOM 682 C CA . ARG A 1 85 ? -0.413 -2.562 -10.270 1.00 95.88 85 ARG A CA 1
ATOM 683 C C . ARG A 1 85 ? -0.993 -3.971 -10.334 1.00 95.88 85 ARG A C 1
ATOM 685 O O . ARG A 1 85 ? -1.499 -4.464 -9.327 1.00 95.88 85 ARG A O 1
ATOM 692 N N . ASP A 1 86 ? -0.844 -4.645 -11.471 1.00 95.25 86 ASP A N 1
ATOM 693 C CA . ASP A 1 86 ? -1.365 -5.999 -11.670 1.00 95.25 86 ASP A CA 1
ATOM 694 C C . ASP A 1 86 ? -0.764 -6.997 -10.675 1.00 95.25 86 ASP A C 1
ATOM 696 O O . ASP A 1 86 ? -1.471 -7.828 -10.096 1.00 95.25 86 ASP A O 1
ATOM 700 N N . GLN A 1 87 ? 0.544 -6.903 -10.426 1.00 93.94 87 GLN A N 1
ATOM 701 C CA . GLN A 1 87 ? 1.226 -7.797 -9.495 1.00 93.94 87 GLN A CA 1
ATOM 702 C C . GLN A 1 87 ? 0.803 -7.558 -8.040 1.00 93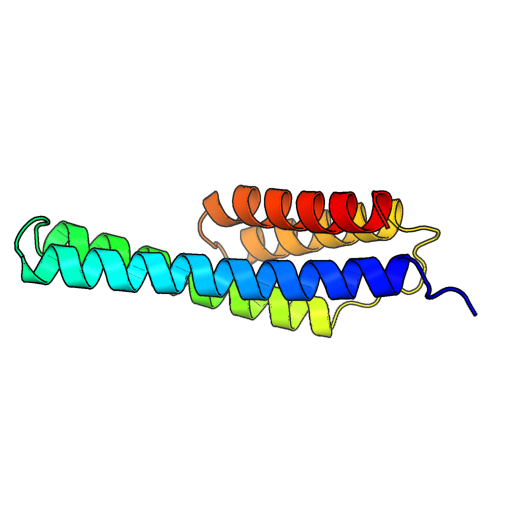.94 87 GLN A C 1
ATOM 704 O O . GLN A 1 87 ? 0.546 -8.523 -7.312 1.00 93.94 87 GLN A O 1
ATOM 709 N N . MET A 1 88 ? 0.681 -6.298 -7.614 1.00 94.75 88 MET A N 1
ATOM 710 C CA . MET A 1 88 ? 0.208 -5.959 -6.270 1.00 94.75 88 MET A CA 1
ATOM 711 C C . MET A 1 88 ? -1.250 -6.383 -6.073 1.00 94.75 88 MET A C 1
ATOM 713 O O . MET A 1 88 ? -1.573 -7.011 -5.065 1.00 94.75 88 MET A O 1
ATOM 717 N N . HIS A 1 89 ? -2.120 -6.147 -7.061 1.00 94.88 89 HIS A N 1
ATOM 718 C CA . HIS A 1 89 ? -3.511 -6.617 -7.046 1.00 94.88 89 HIS A CA 1
ATOM 719 C C . HIS A 1 89 ? -3.598 -8.139 -6.948 1.00 94.88 89 HIS A C 1
ATOM 721 O O . HIS A 1 89 ? -4.378 -8.672 -6.154 1.00 94.88 89 HIS A O 1
ATOM 727 N N . GLY A 1 90 ? -2.786 -8.849 -7.735 1.00 93.56 90 GLY A N 1
ATOM 728 C CA . GLY A 1 90 ? -2.683 -10.304 -7.679 1.00 93.56 90 GLY A CA 1
ATOM 729 C C . GLY A 1 90 ? -2.278 -10.793 -6.289 1.00 93.56 90 GLY A C 1
ATOM 730 O O . GLY A 1 90 ? -2.880 -11.732 -5.768 1.00 93.56 90 GLY A O 1
ATOM 731 N N . LYS A 1 91 ? -1.317 -10.116 -5.650 1.00 91.88 91 LYS A N 1
ATOM 732 C CA . LYS A 1 91 ? -0.837 -10.459 -4.307 1.00 91.88 91 LYS A CA 1
ATOM 733 C C . LYS A 1 91 ? -1.888 -10.205 -3.223 1.00 91.88 91 LYS A C 1
ATOM 735 O O . LYS A 1 91 ? -2.109 -11.089 -2.396 1.00 91.88 91 LYS A O 1
ATOM 740 N N . ILE A 1 92 ? -2.587 -9.069 -3.278 1.00 92.81 92 ILE A N 1
ATOM 741 C CA . ILE A 1 92 ? -3.702 -8.733 -2.374 1.00 92.81 92 ILE A CA 1
ATOM 742 C C . ILE A 1 92 ? -4.784 -9.816 -2.430 1.00 92.81 92 ILE A C 1
ATOM 744 O O . ILE A 1 92 ? -5.201 -10.344 -1.398 1.00 92.81 92 ILE A O 1
ATOM 748 N N . LYS A 1 93 ? -5.192 -10.210 -3.643 1.00 92.25 93 LYS A N 1
ATOM 749 C CA . LYS A 1 93 ? -6.208 -11.253 -3.848 1.00 92.25 93 LYS A CA 1
ATOM 750 C C . LYS A 1 93 ? -5.727 -12.627 -3.378 1.00 92.25 93 LYS A C 1
ATOM 752 O O . LYS A 1 93 ? -6.476 -13.336 -2.707 1.00 92.25 93 LYS A O 1
ATOM 757 N N . ALA A 1 94 ? -4.490 -13.005 -3.702 1.00 90.88 94 ALA A N 1
ATOM 758 C CA . ALA A 1 94 ? -3.925 -14.306 -3.341 1.00 90.88 94 ALA A CA 1
ATOM 759 C C . ALA A 1 94 ? -3.795 -14.491 -1.822 1.00 90.88 94 ALA A C 1
ATOM 761 O O . ALA A 1 94 ? -4.068 -15.575 -1.308 1.00 90.88 94 ALA A O 1
ATOM 762 N N . LEU A 1 95 ? -3.423 -13.429 -1.105 1.00 87.69 95 LEU A N 1
ATOM 763 C CA . LEU A 1 95 ? -3.262 -13.438 0.349 1.00 87.69 95 LEU A CA 1
ATOM 764 C C . LEU A 1 95 ? -4.563 -13.132 1.104 1.00 87.69 95 LEU A C 1
ATOM 766 O O . LEU A 1 95 ? -4.544 -13.074 2.329 1.00 87.69 95 LEU A O 1
ATOM 770 N N . ARG A 1 96 ? -5.694 -12.983 0.392 1.00 88.19 96 ARG A N 1
ATOM 771 C CA . ARG A 1 96 ? -7.013 -12.649 0.961 1.00 88.19 96 ARG A CA 1
ATOM 772 C C . ARG A 1 96 ? -6.963 -11.422 1.877 1.00 88.19 96 ARG A C 1
ATOM 774 O O . ARG A 1 96 ? -7.631 -11.384 2.906 1.00 88.19 96 ARG A O 1
ATOM 781 N N . MET A 1 97 ? -6.154 -10.440 1.493 1.00 88.69 97 MET A N 1
ATOM 782 C CA . MET A 1 97 ? -6.038 -9.176 2.213 1.00 88.69 97 MET A CA 1
ATOM 783 C C . MET A 1 97 ? -7.354 -8.385 2.128 1.00 88.69 97 MET A C 1
ATOM 785 O O . MET A 1 97 ? -8.147 -8.624 1.207 1.00 88.69 97 MET A O 1
ATOM 789 N N . PRO A 1 98 ? -7.586 -7.428 3.046 1.00 87.19 98 PRO A N 1
ATOM 790 C CA . PRO A 1 98 ? -8.751 -6.550 2.993 1.00 87.19 98 PRO A CA 1
ATOM 791 C C . PRO A 1 98 ? -8.910 -5.900 1.614 1.00 87.19 98 PRO A C 1
ATOM 793 O O . PRO A 1 98 ? -7.949 -5.406 1.027 1.00 87.19 98 PRO A O 1
ATOM 796 N N . THR A 1 99 ? -10.131 -5.892 1.076 1.00 85.44 99 THR A N 1
ATOM 797 C CA . THR A 1 99 ? -10.420 -5.385 -0.281 1.00 85.44 99 THR A CA 1
ATOM 798 C C . THR A 1 99 ? -10.046 -3.915 -0.475 1.00 85.44 99 THR A C 1
ATOM 800 O O . THR A 1 99 ? -9.680 -3.506 -1.573 1.00 85.44 99 THR A O 1
ATOM 803 N N . GLN A 1 100 ? -10.080 -3.146 0.609 1.00 89.19 100 GLN A N 1
ATOM 804 C CA . GLN A 1 100 ? -9.739 -1.732 0.713 1.00 89.19 100 GLN A CA 1
ATOM 805 C C . GLN A 1 100 ? -8.271 -1.484 0.337 1.00 89.19 100 GLN A C 1
ATOM 807 O O . GLN A 1 100 ? -7.942 -0.430 -0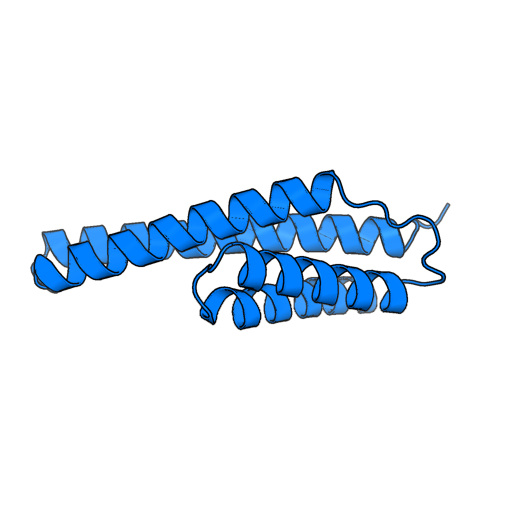.204 1.00 89.19 100 GLN A O 1
ATOM 812 N N . MET A 1 101 ? -7.405 -2.494 0.508 1.00 92.88 101 MET A N 1
ATOM 813 C CA . MET A 1 101 ? -6.009 -2.436 0.077 1.00 92.88 101 MET A CA 1
ATOM 814 C C . MET A 1 101 ? -5.863 -2.218 -1.430 1.00 92.88 101 MET A C 1
ATOM 816 O O . MET A 1 101 ? -4.892 -1.590 -1.845 1.00 92.88 101 MET A O 1
ATOM 820 N N . LEU A 1 102 ? -6.806 -2.694 -2.257 1.00 93.62 102 LEU A N 1
ATOM 821 C CA . LEU A 1 102 ? -6.772 -2.449 -3.705 1.00 93.62 102 LEU A CA 1
ATOM 822 C C . LEU A 1 102 ? -6.867 -0.949 -3.997 1.00 93.62 102 LEU A C 1
ATOM 824 O O . LEU A 1 102 ? -6.033 -0.402 -4.713 1.00 93.62 102 LEU A O 1
ATOM 828 N N . GLU A 1 103 ? -7.841 -0.281 -3.376 1.00 93.88 103 GLU A N 1
ATOM 829 C CA . GLU A 1 103 ? -8.057 1.156 -3.544 1.00 93.88 103 GLU A CA 1
ATOM 830 C C . GLU A 1 103 ? -6.878 1.969 -3.002 1.00 93.88 103 GLU A C 1
ATOM 832 O O . GLU A 1 103 ? -6.469 2.963 -3.604 1.00 93.88 103 GLU A O 1
ATOM 837 N N . TRP A 1 104 ? -6.307 1.558 -1.868 1.00 94.56 104 TRP A N 1
ATOM 838 C CA . TRP A 1 104 ? -5.163 2.251 -1.280 1.00 94.56 104 TRP A CA 1
ATOM 839 C C . TRP A 1 104 ? -3.919 2.130 -2.151 1.00 94.56 104 TRP A C 1
ATOM 841 O O . TRP A 1 104 ? -3.291 3.146 -2.444 1.00 94.56 104 TRP A O 1
ATOM 851 N N . VAL A 1 105 ? -3.602 0.925 -2.625 1.00 95.00 105 VAL A N 1
ATOM 852 C CA . VAL A 1 105 ? -2.467 0.702 -3.525 1.00 95.00 105 VAL A CA 1
ATOM 853 C C . VAL A 1 105 ? -2.635 1.471 -4.829 1.00 95.00 105 VAL A C 1
ATOM 855 O O . VAL A 1 105 ? -1.696 2.144 -5.248 1.00 95.00 105 VAL A O 1
ATOM 858 N N . ASP A 1 106 ? -3.824 1.451 -5.435 1.00 96.38 106 ASP A N 1
ATOM 859 C CA . ASP A 1 106 ? -4.092 2.207 -6.662 1.00 96.38 106 ASP A CA 1
ATOM 860 C C . ASP A 1 106 ? -3.817 3.700 -6.472 1.00 96.38 106 ASP A C 1
ATOM 862 O O . ASP A 1 106 ? -3.113 4.314 -7.276 1.00 96.38 106 ASP A O 1
ATOM 866 N N . ARG A 1 107 ? -4.279 4.271 -5.354 1.00 97.25 107 ARG A N 1
ATOM 867 C CA . ARG A 1 107 ? -4.019 5.676 -5.019 1.00 97.25 107 ARG A CA 1
ATOM 868 C C . ARG A 1 107 ? -2.533 5.977 -4.837 1.00 97.25 107 ARG A C 1
ATOM 870 O O . ARG A 1 107 ? -2.093 7.049 -5.249 1.00 97.25 107 ARG A O 1
ATOM 877 N N . LYS A 1 108 ? -1.764 5.079 -4.214 1.00 97.44 108 LYS A N 1
ATOM 878 C CA . LYS A 1 108 ? -0.319 5.266 -3.997 1.00 97.44 108 LYS A CA 1
ATOM 879 C C . LYS A 1 108 ? 0.471 5.143 -5.304 1.00 97.44 108 LYS A C 1
ATOM 881 O O . LYS A 1 108 ? 1.324 5.986 -5.573 1.00 97.44 108 LYS A O 1
ATOM 886 N N . ILE A 1 109 ? 0.108 4.193 -6.167 1.00 96.94 109 ILE A N 1
ATOM 887 C CA . ILE A 1 109 ? 0.644 4.057 -7.532 1.00 96.94 109 ILE A CA 1
ATOM 888 C C . ILE A 1 109 ? 0.385 5.328 -8.347 1.00 96.94 109 ILE A C 1
ATOM 890 O O . ILE A 1 109 ? 1.313 5.890 -8.936 1.00 96.94 109 ILE A O 1
ATOM 894 N N . ASP A 1 110 ? -0.855 5.817 -8.347 1.00 97.06 110 ASP A N 1
ATOM 895 C CA . ASP A 1 110 ? -1.227 7.020 -9.092 1.00 97.06 110 ASP A CA 1
ATOM 896 C C . ASP A 1 110 ? -0.497 8.258 -8.565 1.00 97.06 110 ASP A C 1
ATOM 898 O O . ASP A 1 110 ? -0.041 9.093 -9.347 1.00 97.06 110 ASP A O 1
ATOM 902 N N . LYS A 1 111 ? -0.338 8.373 -7.243 1.00 97.19 111 LYS A N 1
ATOM 903 C CA . LYS A 1 111 ? 0.368 9.489 -6.605 1.00 97.19 111 LYS A CA 1
ATOM 904 C C . LYS A 1 111 ? 1.860 9.490 -6.944 1.00 97.19 111 LYS A C 1
ATOM 906 O O . LYS A 1 111 ? 2.373 10.525 -7.375 1.00 97.19 111 LYS A O 1
ATOM 911 N N . ALA A 1 112 ? 2.529 8.340 -6.860 1.00 96.81 112 ALA A N 1
ATOM 912 C CA . ALA A 1 112 ? 3.925 8.192 -7.275 1.00 96.81 112 ALA A CA 1
ATOM 913 C C . ALA A 1 112 ? 4.120 8.558 -8.758 1.00 96.81 112 ALA A C 1
ATOM 915 O O . ALA A 1 112 ? 5.045 9.294 -9.111 1.00 96.81 112 ALA A O 1
ATOM 916 N N . TYR A 1 113 ? 3.205 8.115 -9.626 1.00 96.12 113 TYR A N 1
ATOM 917 C CA . TYR A 1 113 ? 3.232 8.439 -11.052 1.00 96.12 113 TYR A CA 1
ATOM 918 C C . TYR A 1 113 ? 3.035 9.942 -11.295 1.00 96.12 113 TYR A C 1
ATOM 920 O O . TYR A 1 113 ? 3.796 10.567 -12.034 1.00 96.12 113 TYR A O 1
ATOM 928 N N . GLN A 1 114 ? 2.061 10.563 -10.624 1.00 96.19 114 GLN A N 1
ATOM 929 C CA . GLN A 1 114 ? 1.817 12.003 -10.720 1.00 96.19 114 GLN A CA 1
ATOM 930 C C . GLN A 1 114 ? 3.017 12.832 -10.260 1.00 96.19 114 GLN A C 1
ATOM 932 O O . GLN A 1 114 ? 3.321 13.845 -10.892 1.00 96.19 114 GLN A O 1
ATOM 937 N N . TYR A 1 115 ? 3.702 12.427 -9.187 1.00 94.88 115 TYR A N 1
ATOM 938 C CA . TYR A 1 115 ? 4.908 13.117 -8.735 1.00 94.88 115 TYR A CA 1
ATOM 939 C C . TYR A 1 115 ? 6.030 13.045 -9.757 1.00 94.88 115 TYR A C 1
ATOM 941 O O . TYR A 1 115 ? 6.637 14.070 -10.059 1.00 94.88 115 TYR A O 1
ATOM 949 N N . LEU A 1 116 ? 6.245 11.877 -10.358 1.00 94.69 116 LEU A N 1
ATOM 950 C CA . LEU A 1 116 ? 7.247 11.724 -11.402 1.00 94.69 116 LEU A CA 1
ATOM 951 C C . LEU A 1 116 ? 6.934 12.553 -12.655 1.00 94.69 116 LEU A C 1
ATOM 953 O O . LEU A 1 116 ? 7.844 13.097 -13.273 1.00 94.69 116 LEU A O 1
ATOM 957 N N . MET A 1 117 ? 5.661 12.665 -13.041 1.00 91.31 117 MET A N 1
ATOM 958 C CA . MET A 1 117 ? 5.256 13.443 -14.219 1.00 91.31 117 MET A CA 1
ATOM 959 C C . MET A 1 117 ? 5.343 14.960 -14.010 1.00 91.31 117 MET A C 1
ATOM 961 O O . MET A 1 117 ? 5.344 15.709 -14.986 1.00 91.31 117 MET A O 1
ATOM 965 N N . ARG A 1 118 ? 5.411 15.416 -12.754 1.00 89.06 118 ARG A N 1
ATOM 966 C CA . ARG A 1 118 ? 5.570 16.830 -12.381 1.00 89.06 118 ARG A CA 1
ATOM 967 C C . ARG A 1 118 ? 7.029 17.235 -12.124 1.00 89.06 118 ARG A C 1
ATOM 969 O O . ARG A 1 118 ? 7.269 18.427 -11.937 1.00 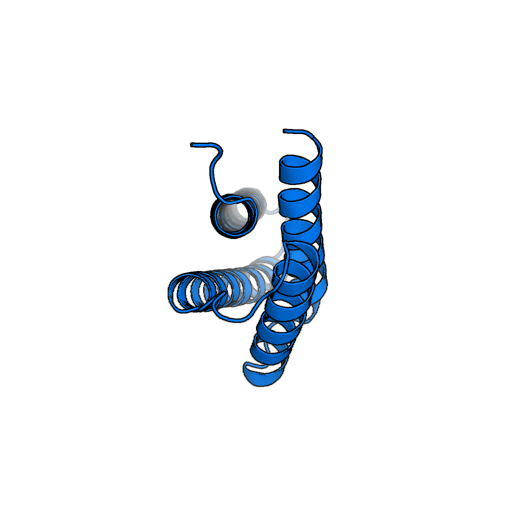89.06 118 ARG A O 1
ATOM 976 N N . ALA A 1 119 ? 7.957 16.276 -12.086 1.00 73.38 119 ALA A N 1
ATOM 977 C CA . ALA A 1 119 ? 9.393 16.471 -11.862 1.00 73.38 119 ALA A CA 1
ATOM 978 C C . ALA A 1 119 ? 10.170 16.675 -13.176 1.00 73.38 119 ALA A C 1
ATOM 980 O O . ALA A 1 119 ? 11.136 17.471 -13.158 1.00 73.38 119 ALA A O 1
#

Sequence (119 aa):
MKPDKKLQFVELLRIEMEDLKKDIELIISEIEKAKVVERISNYVFMENLSVFRDEIVAVDSLEAFLEASCINGCMDVDDVRDKLRDQMHGKIKALRMPTQMLEWVDRKIDKAYQYLMRA

Radius of gyration: 16.63 Å; chains: 1; bounding box: 40×31×48 Å